Protein AF-A0A4R6U9F9-F1 (afdb_monomer)

Secondary structure (DSSP, 8-state):
--------------------------HHHHHHHHHHHHHHHHHHHHHHHHHHHHHHHHHHHHHHHHHHHHTTTEEEGGGT--S--SEEEEE-TTS--EEEGGGTEEE---S-S-TTEEEEEEE-TTS-EEEEEEEGGGTEEE-S-EEEETTT-EEEE-SSSEEE----TT--

Foldseek 3Di:
DDDDDDDDDDDDDDDDDDDPPVPDPPPPVVVVVVVVVVVVVVVVVVVVVVVVVVVLLVQLLVVVVVCCVPPPFKDQVLVRVVDAFFKKWKDQLPPAWDQDPQLRDIHHDPWDNDDFKIKIWTAHPNRDIDIRIDGVVSQADEPDGDMDTSVQFMWGDPPRGTYTDGPDPDDD

Structure (mmCIF, N/CA/C/O backbone):
data_AF-A0A4R6U9F9-F1
#
_entry.id   AF-A0A4R6U9F9-F1
#
loop_
_atom_site.group_PDB
_atom_site.id
_atom_site.type_symbol
_atom_site.label_atom_id
_atom_site.label_alt_id
_atom_site.label_comp_id
_atom_site.label_asym_id
_atom_site.label_entity_id
_atom_site.label_seq_id
_atom_site.pdbx_PDB_ins_code
_atom_site.Cartn_x
_atom_site.Cartn_y
_atom_site.Cartn_z
_atom_site.occupancy
_atom_site.B_iso_or_equiv
_atom_site.auth_seq_id
_atom_site.auth_comp_id
_atom_site.auth_asym_id
_atom_site.auth_atom_id
_atom_site.pdbx_PDB_model_num
ATOM 1 N N . MET A 1 1 ? -58.536 48.728 53.576 1.00 43.62 1 MET A N 1
ATOM 2 C CA . MET A 1 1 ? -58.970 47.447 54.184 1.00 43.62 1 MET A CA 1
ATOM 3 C C . MET A 1 1 ? -57.691 46.716 54.581 1.00 43.62 1 MET A C 1
ATOM 5 O O . MET A 1 1 ? -56.906 46.456 53.688 1.00 43.62 1 MET A O 1
ATOM 9 N N . LYS A 1 2 ? -57.254 46.697 55.857 1.00 44.25 2 LYS A N 1
ATOM 10 C CA . LYS A 1 2 ? -57.696 45.802 56.965 1.00 44.25 2 LYS A CA 1
ATOM 11 C C . LYS A 1 2 ? -57.811 44.360 56.449 1.00 44.25 2 LYS A C 1
ATOM 13 O O . LYS A 1 2 ? -58.640 44.149 55.578 1.00 44.25 2 LYS A O 1
ATOM 18 N N . GLN A 1 3 ? -57.019 43.373 56.871 1.00 47.56 3 GLN A N 1
ATOM 19 C CA . GLN A 1 3 ? -56.649 42.893 58.224 1.00 47.56 3 GLN A CA 1
ATOM 20 C C . GLN A 1 3 ? -55.252 42.212 58.117 1.00 47.56 3 GLN A C 1
ATOM 22 O O . GLN A 1 3 ? -54.979 41.637 57.073 1.00 47.56 3 GLN A O 1
ATOM 27 N N . MET A 1 4 ? -54.240 42.298 58.996 1.00 45.66 4 MET A N 1
ATOM 28 C CA . MET A 1 4 ? -54.099 42.076 60.451 1.00 45.66 4 MET A CA 1
ATOM 29 C C . MET A 1 4 ? -54.787 40.824 61.006 1.00 45.66 4 MET A C 1
ATOM 31 O O . MET A 1 4 ? -55.922 40.914 61.458 1.00 45.66 4 MET A O 1
ATOM 35 N N . ILE A 1 5 ? -54.043 39.714 61.084 1.00 56.47 5 ILE A N 1
ATOM 36 C CA . ILE A 1 5 ? -54.204 38.701 62.138 1.00 56.47 5 ILE A CA 1
ATOM 37 C C . ILE A 1 5 ? -52.808 38.323 62.652 1.00 56.47 5 ILE A C 1
ATOM 39 O O . ILE A 1 5 ? -52.018 37.693 61.953 1.00 56.47 5 ILE A O 1
ATOM 43 N N . GLN A 1 6 ? -52.515 38.759 63.877 1.00 47.56 6 GLN A N 1
ATOM 44 C CA . GLN A 1 6 ? -51.524 38.150 64.760 1.00 47.56 6 GLN A CA 1
ATOM 45 C C . GLN A 1 6 ? -52.181 36.953 65.461 1.00 47.56 6 GLN A C 1
ATOM 47 O O . GLN A 1 6 ? -53.328 37.049 65.893 1.00 47.56 6 GLN A O 1
ATOM 52 N N . GLY A 1 7 ? -51.439 35.860 65.615 1.00 47.12 7 GLY A N 1
ATOM 53 C CA . GLY A 1 7 ? -51.789 34.721 66.461 1.00 47.12 7 GLY A CA 1
ATOM 54 C C . GLY A 1 7 ? -50.510 34.163 67.075 1.00 47.12 7 GLY A C 1
ATOM 55 O O . GLY A 1 7 ? -49.531 33.937 66.372 1.00 47.12 7 GLY A O 1
ATOM 56 N N . VAL A 1 8 ? -50.517 34.052 68.396 1.00 47.00 8 VAL A N 1
ATOM 57 C CA . VAL A 1 8 ? -49.378 33.966 69.315 1.00 47.00 8 VAL A CA 1
ATOM 58 C C . VAL A 1 8 ? -49.441 32.633 70.079 1.00 47.00 8 VAL A C 1
ATOM 60 O O . VAL A 1 8 ? -50.543 32.175 70.368 1.00 47.00 8 VAL A O 1
ATOM 63 N N . ASN A 1 9 ? -48.263 32.130 70.492 1.00 44.62 9 ASN A N 1
ATOM 64 C CA . ASN A 1 9 ? -47.989 31.121 71.542 1.00 44.62 9 ASN A CA 1
ATOM 65 C C . ASN A 1 9 ? -48.312 29.645 71.217 1.00 44.62 9 ASN A C 1
ATOM 67 O O . ASN A 1 9 ? -49.254 29.356 70.498 1.00 44.62 9 ASN A O 1
ATOM 71 N N . SER A 1 10 ? -47.587 28.630 71.707 1.00 46.00 10 SER A N 1
ATOM 72 C CA . SER A 1 10 ? -46.554 28.520 72.756 1.00 46.00 10 SER A CA 1
ATOM 73 C C . SER A 1 10 ? -45.793 27.188 72.615 1.00 46.00 10 SER A C 1
ATOM 75 O O . SER A 1 10 ? -46.267 26.252 71.978 1.00 46.00 10 SER A O 1
ATOM 77 N N . GLU A 1 11 ? -44.630 27.143 73.263 1.00 48.47 11 GLU A N 1
ATOM 78 C CA . GLU A 1 11 ? -43.678 26.044 73.466 1.00 48.47 11 GLU A CA 1
ATOM 79 C C . GLU A 1 11 ? -44.243 24.624 73.659 1.00 48.47 11 GLU A C 1
ATOM 81 O O . GLU A 1 11 ? -45.168 24.395 74.433 1.00 48.47 11 GLU A O 1
ATOM 86 N N . SER A 1 12 ? -43.519 23.636 73.122 1.00 51.78 12 SER A N 1
ATOM 87 C CA . SER A 1 12 ? -43.089 22.480 73.921 1.00 51.78 12 SER A CA 1
ATOM 88 C C . SER A 1 12 ? -41.790 21.889 73.359 1.00 51.78 12 SER A C 1
ATOM 90 O O . SER A 1 12 ? -41.673 21.572 72.178 1.00 51.78 12 SER A O 1
ATOM 92 N N . ARG A 1 13 ? -40.781 21.794 74.232 1.00 48.91 13 ARG A N 1
ATOM 93 C CA . ARG A 1 13 ? -39.560 21.007 74.038 1.00 48.91 13 ARG A CA 1
ATOM 94 C C . ARG A 1 13 ? -39.929 19.522 73.991 1.00 48.91 13 ARG A C 1
ATOM 96 O O . ARG A 1 13 ? -40.513 19.024 74.947 1.00 48.91 13 ARG A O 1
ATOM 103 N N . SER A 1 14 ? -39.459 18.809 72.976 1.00 47.78 14 SER A N 1
ATOM 104 C CA . SER A 1 14 ? -39.016 17.421 73.125 1.00 47.78 14 SER A CA 1
ATOM 105 C C . SER A 1 14 ? -37.608 17.348 72.535 1.00 47.78 14 SER A C 1
ATOM 107 O O . SER A 1 14 ? -37.374 17.651 71.365 1.00 47.78 14 SER A O 1
ATOM 109 N N . MET A 1 15 ? -36.653 17.070 73.422 1.00 48.00 15 MET A N 1
ATOM 110 C CA . MET A 1 15 ? -35.362 16.509 73.066 1.00 48.00 15 MET A CA 1
ATOM 111 C C . MET A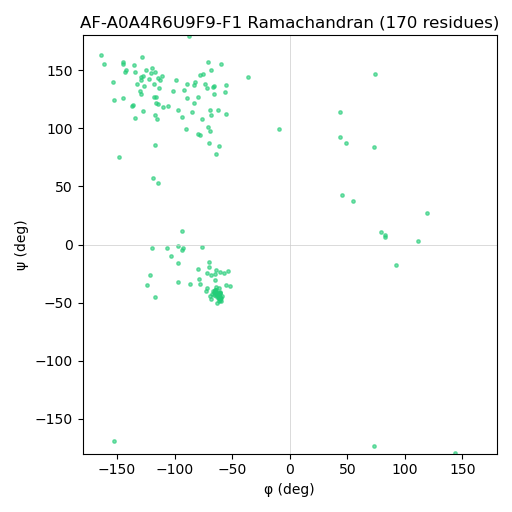 1 15 ? -35.634 15.043 72.780 1.00 48.00 15 MET A C 1
ATOM 113 O O . MET A 1 15 ? -35.854 14.300 73.727 1.00 48.00 15 MET A O 1
ATOM 117 N N . ASP A 1 16 ? -35.587 14.637 71.519 1.00 47.84 16 ASP A N 1
ATOM 118 C CA . ASP A 1 16 ? -35.474 13.228 71.191 1.00 47.84 16 ASP A CA 1
ATOM 119 C C . ASP A 1 16 ? -34.447 13.030 70.080 1.00 47.84 16 ASP A C 1
ATOM 121 O O . ASP A 1 16 ? -34.574 13.513 68.958 1.00 47.84 16 ASP A O 1
ATOM 125 N N . SER A 1 17 ? -33.439 12.243 70.450 1.00 47.16 17 SER A N 1
ATOM 126 C CA . SER A 1 17 ? -32.839 11.240 69.584 1.00 47.16 17 SER A CA 1
ATOM 127 C C . SER A 1 17 ? -31.950 11.739 68.443 1.00 47.16 17 SER A C 1
ATOM 129 O O . SER A 1 17 ? -32.320 11.762 67.271 1.00 47.16 17 SER A O 1
ATOM 131 N N . LEU A 1 18 ? -30.692 11.981 68.823 1.00 50.12 18 LEU A N 1
ATOM 132 C CA . LEU A 1 18 ? -29.494 11.503 68.126 1.00 50.12 18 LEU A CA 1
ATOM 133 C C . LEU A 1 18 ? -29.792 10.485 67.006 1.00 50.12 18 LEU A C 1
ATOM 135 O O . LEU A 1 18 ? -29.936 9.290 67.246 1.00 50.12 18 LEU A O 1
ATOM 139 N N . SER A 1 19 ? -29.813 10.956 65.768 1.00 49.62 19 SER A N 1
ATOM 140 C CA . SER A 1 19 ? -29.358 10.165 64.628 1.00 49.62 19 SER A CA 1
ATOM 141 C C . SER A 1 19 ? -28.770 11.132 63.616 1.00 49.62 19 SER A C 1
ATOM 143 O O . SER A 1 19 ? -29.358 11.491 62.601 1.00 49.62 19 SER A O 1
ATOM 145 N N . GLU A 1 20 ? -27.569 11.597 63.944 1.00 46.38 20 GLU A N 1
ATOM 146 C CA . GLU A 1 20 ? -26.636 12.126 62.962 1.00 46.38 20 GLU A CA 1
ATOM 147 C C . GLU A 1 20 ? -26.267 10.948 62.046 1.00 46.38 20 GLU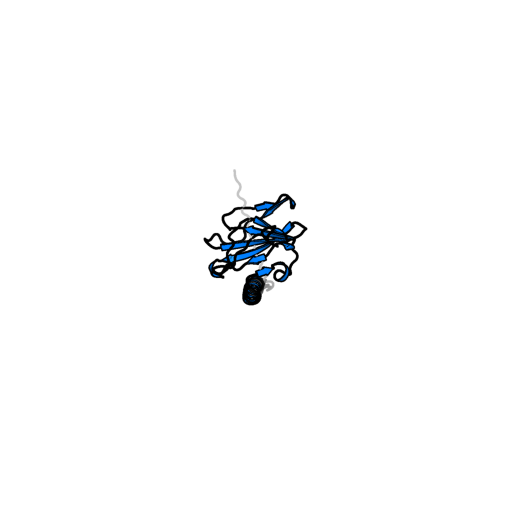 A C 1
ATOM 149 O O . GLU A 1 20 ? -25.264 10.261 62.221 1.00 46.38 20 GLU A O 1
ATOM 154 N N . VAL A 1 21 ? -27.169 10.618 61.119 1.00 47.03 21 VAL A N 1
ATOM 155 C CA . VAL A 1 21 ? -26.890 9.676 60.044 1.00 47.03 21 VAL A CA 1
ATOM 156 C C . VAL A 1 21 ? -25.895 10.389 59.148 1.00 47.03 21 VAL A C 1
ATOM 158 O O . VAL A 1 21 ? -26.254 11.235 58.331 1.00 47.03 21 VAL A O 1
ATOM 161 N N . THR A 1 22 ? -24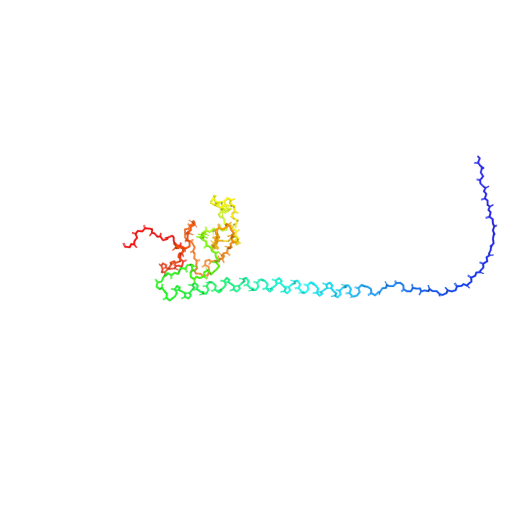.622 10.074 59.359 1.00 49.72 22 THR A N 1
ATOM 162 C CA . THR A 1 22 ? -23.501 10.469 58.515 1.00 49.72 22 THR A CA 1
ATOM 163 C C . THR A 1 22 ? -23.723 9.86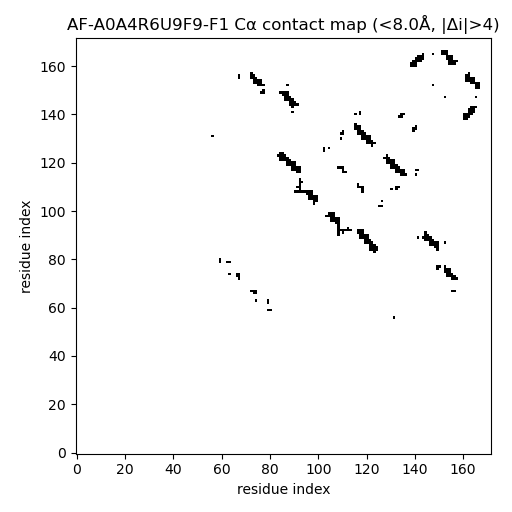5 57.127 1.00 49.72 22 THR A C 1
ATOM 165 O O . THR A 1 22 ? -23.294 8.754 56.820 1.00 49.72 22 THR A O 1
ATOM 168 N N . PHE A 1 23 ? -24.488 10.567 56.295 1.00 45.31 23 PHE A N 1
ATOM 169 C CA . PHE A 1 23 ? -24.824 10.128 54.951 1.00 45.31 23 PHE A CA 1
ATOM 170 C C . PHE A 1 23 ? -23.638 10.421 54.022 1.00 45.31 23 PHE A C 1
ATOM 172 O O . PHE A 1 23 ? -23.451 11.525 53.522 1.00 45.31 23 PHE A O 1
ATOM 179 N N . THR A 1 24 ? -22.810 9.389 53.853 1.00 50.91 24 THR A N 1
ATOM 180 C CA . THR A 1 24 ? -21.988 9.087 52.670 1.00 50.91 24 THR A CA 1
ATOM 181 C C . THR A 1 24 ? -21.141 10.216 52.070 1.00 50.91 24 THR A C 1
ATOM 183 O O . THR A 1 24 ? -21.475 10.786 51.036 1.00 50.91 24 THR A O 1
ATOM 186 N N . THR A 1 25 ? -19.925 10.371 52.587 1.00 51.38 25 THR A N 1
ATOM 187 C CA . THR A 1 25 ? -18.759 10.875 51.835 1.00 51.38 25 THR A CA 1
ATOM 188 C C . THR A 1 25 ? -17.666 9.803 51.797 1.00 51.38 25 THR A C 1
ATOM 190 O O . THR A 1 25 ? -16.549 9.994 52.257 1.00 51.38 25 THR A O 1
ATOM 193 N N . ILE A 1 26 ? -17.993 8.616 51.269 1.00 48.91 26 ILE A N 1
ATOM 194 C CA . ILE A 1 26 ? -17.002 7.552 50.976 1.00 48.91 26 ILE A CA 1
ATOM 195 C C . ILE A 1 26 ? -16.991 7.186 49.471 1.00 48.91 26 ILE A C 1
ATOM 197 O O . ILE A 1 26 ? -16.138 6.438 49.001 1.00 48.91 26 ILE A O 1
ATOM 201 N N . SER A 1 27 ? -17.872 7.781 48.660 1.00 53.34 27 SER A N 1
ATOM 202 C CA . SER A 1 27 ? -17.995 7.465 47.226 1.00 53.34 27 SER A CA 1
ATOM 203 C C . SER A 1 27 ? -16.927 8.125 46.334 1.00 53.34 27 SER A C 1
ATOM 205 O O . SER A 1 27 ? -16.532 7.553 45.315 1.00 53.34 27 SER A O 1
ATOM 207 N N . ASP A 1 28 ? -16.398 9.295 46.700 1.00 54.59 28 ASP A N 1
ATOM 208 C CA . ASP A 1 28 ? -15.581 10.081 45.760 1.00 54.59 28 ASP A CA 1
ATOM 209 C C . ASP A 1 28 ? -14.151 9.547 45.596 1.00 54.59 28 ASP A C 1
ATOM 211 O O . ASP A 1 28 ? -13.602 9.542 44.492 1.00 54.59 28 ASP A O 1
ATOM 215 N N . GLY A 1 29 ? -13.559 9.001 46.664 1.00 57.06 29 GLY A N 1
ATOM 216 C CA . GLY A 1 29 ? -12.201 8.449 46.625 1.00 57.06 29 GLY A CA 1
ATOM 217 C C . GLY A 1 29 ? -12.092 7.126 45.856 1.00 57.06 29 GLY A C 1
ATOM 218 O O . GLY A 1 29 ? -11.110 6.901 45.144 1.00 57.06 29 GLY A O 1
ATOM 219 N N . ALA A 1 30 ? -13.102 6.255 45.962 1.00 59.03 30 ALA A N 1
ATOM 220 C CA . ALA A 1 30 ? -13.158 5.003 45.203 1.00 59.03 30 ALA A CA 1
ATOM 221 C C . ALA A 1 30 ? -13.461 5.265 43.719 1.00 59.03 30 ALA A C 1
ATOM 223 O O . ALA A 1 30 ? -12.814 4.687 42.845 1.00 59.03 30 ALA A O 1
ATOM 224 N N . SER A 1 31 ? -14.366 6.207 43.436 1.00 67.75 31 SER A N 1
ATOM 225 C CA . SER A 1 31 ? -14.697 6.646 42.076 1.00 67.75 31 SER A CA 1
ATOM 226 C C . SER A 1 31 ? -13.484 7.234 41.347 1.00 67.75 31 SER A C 1
ATOM 228 O O . SER A 1 31 ? -13.233 6.892 40.191 1.00 67.75 31 SER A O 1
ATOM 230 N N . LEU A 1 32 ? -12.663 8.046 42.025 1.00 70.31 32 LEU A N 1
ATOM 231 C CA . LEU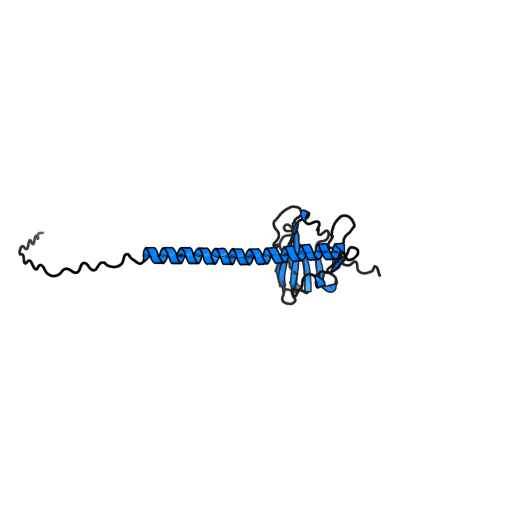 A 1 32 ? -11.457 8.628 41.427 1.00 70.31 32 LEU A CA 1
ATOM 232 C C . LEU A 1 32 ? -10.394 7.566 41.091 1.00 70.31 32 LEU A C 1
ATOM 234 O O . LEU A 1 32 ? -9.790 7.613 40.020 1.00 70.31 32 LEU A O 1
ATOM 238 N N . LYS A 1 33 ? -10.199 6.568 41.964 1.00 78.44 33 LYS A N 1
ATOM 239 C CA . LYS A 1 33 ? -9.264 5.456 41.712 1.00 78.44 33 LYS A CA 1
ATOM 240 C C . LYS A 1 33 ? -9.705 4.582 40.537 1.00 78.44 33 LYS A C 1
ATOM 242 O O . LYS A 1 33 ? -8.867 4.215 39.718 1.00 78.44 33 LYS A O 1
ATOM 247 N N . ILE A 1 34 ? -11.003 4.295 40.426 1.00 82.06 34 ILE A N 1
ATOM 248 C CA . ILE A 1 34 ? -11.563 3.510 39.315 1.00 82.06 34 ILE A CA 1
ATOM 249 C C . ILE A 1 34 ? -11.420 4.273 37.991 1.00 82.06 34 ILE A C 1
ATOM 251 O O . ILE A 1 34 ? -10.984 3.691 37.001 1.00 82.06 34 ILE A O 1
ATOM 255 N N . LYS A 1 35 ? -11.701 5.582 37.970 1.00 80.44 35 LYS A N 1
ATOM 256 C CA . LYS A 1 35 ? -11.514 6.422 36.774 1.00 80.44 35 LYS A CA 1
ATOM 257 C C . LYS A 1 35 ? -10.055 6.452 36.312 1.00 80.44 35 LYS A C 1
ATOM 259 O O . LYS A 1 35 ? -9.796 6.249 35.131 1.00 80.44 35 LYS A O 1
ATOM 264 N N . ASN A 1 36 ? -9.106 6.631 37.232 1.00 83.31 36 ASN A N 1
ATOM 265 C CA . ASN A 1 36 ? -7.679 6.624 36.899 1.00 83.31 36 ASN A CA 1
ATOM 266 C C . ASN A 1 36 ? -7.214 5.261 36.366 1.00 83.31 36 ASN A C 1
ATOM 268 O O . ASN A 1 36 ? -6.439 5.212 35.414 1.00 83.31 36 ASN A O 1
ATOM 272 N N . LEU A 1 37 ? -7.713 4.158 36.937 1.00 89.00 37 LEU A N 1
ATOM 273 C CA . LEU A 1 37 ? -7.405 2.813 36.451 1.00 89.00 37 LEU A CA 1
ATOM 274 C C . LEU A 1 37 ? -7.940 2.589 35.030 1.00 89.00 37 LEU A C 1
ATOM 276 O O . LEU A 1 37 ? -7.205 2.099 34.178 1.00 89.00 37 LEU A O 1
ATOM 280 N N . LEU A 1 38 ? -9.179 3.003 34.751 1.00 89.38 38 LEU A N 1
ATOM 281 C CA . LEU A 1 38 ? -9.767 2.906 33.413 1.00 89.38 38 LEU A CA 1
ATOM 282 C C . LEU A 1 38 ? -8.986 3.730 32.382 1.00 89.38 38 LEU A C 1
ATOM 284 O O . LEU A 1 38 ? -8.729 3.238 31.289 1.00 89.38 38 LEU A O 1
ATOM 288 N N . ILE A 1 39 ? -8.554 4.945 32.735 1.00 91.19 39 ILE A N 1
ATOM 289 C CA . ILE A 1 39 ? -7.721 5.780 31.857 1.00 91.19 39 ILE A CA 1
ATOM 290 C C . ILE A 1 39 ? -6.393 5.080 31.546 1.00 91.19 39 ILE A C 1
ATOM 292 O O . ILE A 1 39 ? -6.002 5.009 30.383 1.00 91.19 39 ILE A O 1
ATOM 296 N N . LEU A 1 40 ? -5.717 4.520 32.554 1.00 92.50 40 LEU A N 1
ATOM 297 C CA . LEU A 1 40 ? -4.463 3.787 32.353 1.00 92.50 40 LEU A CA 1
ATOM 298 C C . LEU A 1 40 ? -4.655 2.550 31.465 1.00 92.50 40 LEU A C 1
ATOM 300 O O . LEU A 1 40 ? -3.848 2.322 30.565 1.00 92.50 40 LEU A O 1
ATOM 304 N N . CYS A 1 41 ? -5.735 1.788 31.664 1.00 92.38 41 CYS A N 1
ATOM 305 C CA . CYS A 1 41 ? -6.072 0.648 30.811 1.00 92.38 41 CYS A CA 1
ATOM 306 C C . CYS A 1 41 ? -6.323 1.074 29.358 1.00 92.38 41 CYS A C 1
ATOM 308 O O . CYS A 1 41 ? -5.790 0.449 28.443 1.00 92.38 41 CYS A O 1
ATOM 310 N N . SER A 1 42 ? -7.070 2.159 29.134 1.00 91.50 42 SER A N 1
ATOM 311 C CA . SER A 1 42 ? -7.317 2.696 27.791 1.00 91.50 42 SER A CA 1
ATOM 312 C C . SER A 1 42 ? -6.027 3.154 27.109 1.00 91.50 42 SER A C 1
ATOM 314 O O . SER A 1 42 ? -5.794 2.819 25.951 1.00 91.50 42 SER A O 1
ATOM 316 N N . MET A 1 43 ? -5.147 3.860 27.825 1.00 92.25 43 MET A N 1
ATOM 317 C CA . MET A 1 43 ? -3.854 4.297 27.287 1.00 92.25 43 MET A CA 1
ATOM 318 C C . MET A 1 43 ? -2.953 3.107 26.935 1.00 92.25 43 MET A C 1
ATOM 320 O O . MET A 1 43 ? -2.318 3.109 25.880 1.00 92.25 43 MET A O 1
ATOM 324 N N . ALA A 1 44 ? -2.920 2.071 27.778 1.00 91.94 44 ALA A N 1
ATOM 325 C CA . ALA A 1 44 ? -2.163 0.851 27.510 1.00 91.94 44 ALA A CA 1
ATOM 326 C C . ALA A 1 44 ? -2.693 0.098 26.278 1.00 91.94 44 ALA A C 1
ATOM 328 O O . ALA A 1 44 ? -1.897 -0.354 25.458 1.00 91.94 44 ALA A O 1
ATOM 329 N N . LEU A 1 45 ? -4.017 0.020 26.106 1.00 92.50 45 LEU A N 1
ATOM 330 C CA . LEU A 1 45 ? -4.645 -0.571 24.922 1.00 92.50 45 LEU A CA 1
ATOM 331 C C . LEU A 1 45 ? -4.297 0.198 23.645 1.00 92.50 45 LEU A C 1
ATOM 333 O O . LEU A 1 45 ? -3.833 -0.409 22.683 1.00 92.50 45 LEU A O 1
ATOM 337 N N . ILE A 1 46 ? -4.456 1.525 23.648 1.00 89.38 46 ILE A N 1
ATOM 338 C CA . ILE A 1 46 ? -4.120 2.378 22.496 1.00 89.38 46 ILE A CA 1
ATOM 339 C C . ILE A 1 46 ? -2.640 2.222 22.133 1.00 89.38 46 ILE A C 1
ATOM 341 O O . ILE A 1 46 ? -2.297 2.053 20.965 1.00 89.38 46 ILE A O 1
ATOM 345 N N . THR A 1 47 ? -1.763 2.218 23.139 1.00 90.06 47 THR A N 1
ATOM 346 C CA . THR A 1 47 ? -0.320 2.037 22.933 1.00 90.06 47 THR A CA 1
ATOM 347 C C . THR A 1 47 ? -0.011 0.654 22.364 1.00 90.06 47 THR A C 1
ATOM 349 O O . THR A 1 47 ? 0.783 0.539 21.436 1.00 90.06 47 THR A O 1
ATOM 352 N N . GLY A 1 48 ? -0.656 -0.398 22.875 1.00 86.12 48 GLY A N 1
ATOM 353 C CA . GLY A 1 48 ? -0.506 -1.759 22.364 1.00 86.12 48 GLY A CA 1
ATOM 354 C C . GLY A 1 48 ? -0.910 -1.877 20.894 1.00 86.12 48 GLY A C 1
ATOM 355 O O . GLY A 1 48 ? -0.149 -2.420 20.098 1.00 86.12 48 GLY A O 1
ATOM 356 N N . ILE A 1 49 ? -2.054 -1.299 20.517 1.00 83.19 49 ILE A N 1
ATOM 357 C CA . ILE A 1 49 ? -2.531 -1.267 19.125 1.00 83.19 49 ILE A CA 1
ATOM 358 C C . ILE A 1 49 ? -1.531 -0.524 18.230 1.00 83.19 49 ILE A C 1
ATOM 360 O O . ILE A 1 49 ? -1.158 -1.025 17.170 1.00 83.19 49 ILE A O 1
ATOM 364 N N . TYR A 1 50 ? -1.045 0.638 18.673 1.00 77.56 50 TYR A N 1
ATOM 365 C CA . TYR A 1 50 ? -0.065 1.420 17.922 1.00 77.56 50 TYR A CA 1
ATOM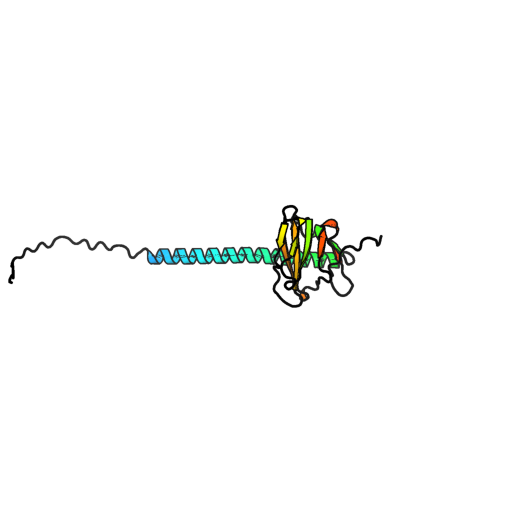 366 C C . TYR A 1 50 ? 1.249 0.655 17.707 1.00 77.56 50 TYR A C 1
ATOM 368 O O . TYR A 1 50 ? 1.801 0.659 16.609 1.00 77.56 50 TYR A O 1
ATOM 376 N N . LEU A 1 51 ? 1.744 -0.045 18.733 1.00 78.94 51 LEU A N 1
ATOM 377 C CA . LEU A 1 51 ? 2.970 -0.840 18.634 1.00 78.94 51 LEU A CA 1
ATOM 378 C C . LEU A 1 51 ? 2.834 -2.014 17.657 1.00 78.94 51 LEU A C 1
ATOM 380 O O . LEU A 1 51 ? 3.778 -2.279 16.914 1.00 78.94 51 LEU A O 1
ATOM 384 N N . VAL A 1 52 ? 1.677 -2.686 17.631 1.00 74.62 52 VAL A N 1
ATOM 385 C CA . VAL A 1 52 ? 1.393 -3.754 16.657 1.00 74.62 52 VAL A CA 1
ATOM 386 C C . VAL A 1 52 ? 1.431 -3.197 15.234 1.00 74.62 52 VAL A C 1
ATOM 388 O O . VAL A 1 52 ? 2.147 -3.735 14.392 1.00 74.62 52 VAL A O 1
ATOM 391 N N . TRP A 1 53 ? 0.756 -2.071 14.988 1.00 72.19 53 TRP A N 1
ATOM 392 C CA . TRP A 1 53 ? 0.733 -1.431 13.671 1.00 72.19 53 TRP A CA 1
ATOM 393 C C . TRP A 1 53 ? 2.135 -1.017 13.192 1.00 72.19 53 TRP A C 1
ATOM 395 O O . TRP A 1 53 ? 2.541 -1.329 12.073 1.00 72.19 53 TRP A O 1
ATOM 405 N N . VAL A 1 54 ? 2.933 -0.388 14.065 1.00 72.50 54 VAL A N 1
ATOM 406 C CA . VAL A 1 54 ? 4.322 -0.003 13.747 1.00 72.50 54 VAL A CA 1
ATOM 407 C C . VAL A 1 54 ? 5.194 -1.224 13.437 1.00 72.50 54 VAL A C 1
ATOM 409 O O . VAL A 1 54 ? 6.076 -1.151 12.575 1.00 72.50 54 VAL A O 1
ATOM 412 N N . TRP A 1 55 ? 4.987 -2.339 14.138 1.00 72.56 55 TRP A N 1
ATOM 413 C CA . TRP A 1 55 ? 5.744 -3.566 13.911 1.00 72.56 55 TRP A CA 1
ATOM 414 C C . TRP A 1 55 ? 5.437 -4.192 12.545 1.00 72.56 55 TRP A C 1
ATOM 416 O O . TRP A 1 55 ? 6.375 -4.571 11.842 1.00 72.56 55 TRP A O 1
ATOM 426 N N . GLU A 1 56 ? 4.169 -4.231 12.126 1.00 70.69 56 GLU A N 1
ATOM 427 C CA . GLU A 1 56 ? 3.771 -4.760 10.813 1.00 70.69 56 GLU A CA 1
ATOM 428 C C . GLU A 1 56 ? 4.413 -3.978 9.659 1.00 70.69 56 GLU A C 1
ATOM 430 O O . GLU A 1 56 ? 5.032 -4.573 8.773 1.00 70.69 56 GLU A O 1
ATOM 435 N N . VAL A 1 57 ? 4.362 -2.641 9.709 1.00 68.56 57 VAL A N 1
ATOM 436 C CA . VAL A 1 57 ? 4.964 -1.778 8.677 1.00 68.56 57 VAL A CA 1
ATOM 437 C C . VAL A 1 57 ? 6.481 -1.973 8.609 1.00 68.56 57 VAL A C 1
ATOM 439 O O . VAL A 1 57 ? 7.043 -2.154 7.526 1.00 68.56 57 VAL A O 1
ATOM 442 N N . LYS A 1 58 ? 7.168 -1.994 9.759 1.00 74.44 58 LYS A N 1
ATOM 443 C CA . LYS A 1 58 ? 8.625 -2.207 9.800 1.00 74.44 58 LYS A CA 1
ATOM 444 C C . LYS A 1 58 ? 9.027 -3.590 9.304 1.00 74.44 58 LYS A C 1
ATOM 446 O O . LYS A 1 58 ? 10.016 -3.707 8.583 1.00 74.44 58 LYS A O 1
ATOM 451 N N . SER A 1 59 ? 8.273 -4.621 9.676 1.00 76.81 59 SER A N 1
ATOM 452 C CA . SER A 1 59 ? 8.497 -5.995 9.220 1.00 76.81 59 SER A CA 1
ATOM 453 C C . SER A 1 59 ? 8.386 -6.099 7.699 1.00 76.81 59 SER A C 1
ATOM 455 O O . SER A 1 59 ? 9.223 -6.730 7.050 1.00 76.81 59 SER A O 1
ATOM 457 N N . LEU A 1 60 ? 7.414 -5.403 7.111 1.00 73.06 60 LEU A N 1
ATOM 458 C CA . LEU A 1 60 ? 7.216 -5.367 5.670 1.00 73.06 60 LEU A CA 1
ATOM 459 C C . LEU A 1 60 ? 8.336 -4.618 4.942 1.00 73.06 60 LEU A C 1
ATOM 461 O O . LEU A 1 60 ? 8.890 -5.150 3.981 1.00 73.06 60 LEU A O 1
ATOM 465 N N . ILE A 1 61 ? 8.727 -3.432 5.419 1.00 72.12 61 ILE A N 1
ATOM 466 C CA . ILE A 1 61 ? 9.858 -2.676 4.852 1.00 72.12 61 ILE A CA 1
ATOM 467 C C . ILE A 1 61 ? 11.154 -3.490 4.963 1.00 72.12 61 ILE A C 1
ATOM 469 O O . ILE A 1 61 ? 11.927 -3.566 4.007 1.00 72.12 61 ILE A O 1
ATOM 473 N N . SER A 1 62 ? 11.381 -4.155 6.099 1.00 77.44 62 SER A N 1
ATOM 474 C CA . SER A 1 62 ? 12.525 -5.051 6.286 1.00 77.44 62 SER A CA 1
ATOM 475 C C . SER A 1 62 ? 12.477 -6.239 5.326 1.00 77.44 62 SER A C 1
ATOM 477 O O . SER A 1 62 ? 13.485 -6.558 4.707 1.00 77.44 62 SER A O 1
ATOM 479 N N . SER A 1 63 ? 11.313 -6.862 5.143 1.00 77.50 63 SER A N 1
ATOM 480 C CA . SER A 1 63 ? 11.137 -7.990 4.220 1.00 77.50 63 SER A CA 1
ATOM 481 C C . SER A 1 63 ? 11.351 -7.575 2.764 1.00 77.50 63 SER A C 1
ATOM 483 O O . SER A 1 63 ? 11.972 -8.310 1.998 1.00 77.50 63 SER A O 1
ATOM 485 N N . LEU A 1 64 ? 10.890 -6.381 2.382 1.00 73.75 64 LEU A N 1
ATOM 486 C CA . LEU A 1 64 ? 11.172 -5.775 1.081 1.00 73.75 64 LEU A CA 1
ATOM 487 C C . LEU A 1 64 ? 12.671 -5.537 0.893 1.00 73.75 64 LEU A C 1
ATOM 489 O O . LEU A 1 64 ? 13.223 -5.880 -0.150 1.00 73.75 64 LEU A O 1
ATOM 493 N N . ASN A 1 65 ? 13.340 -4.976 1.903 1.00 72.38 65 ASN A N 1
ATOM 494 C CA . ASN A 1 65 ? 14.783 -4.758 1.880 1.00 72.38 65 ASN A CA 1
ATOM 495 C C . ASN A 1 65 ? 15.548 -6.071 1.706 1.00 72.38 65 ASN A C 1
ATOM 497 O O . ASN A 1 65 ? 16.398 -6.155 0.821 1.00 72.38 65 ASN A O 1
ATOM 501 N N . ASP A 1 66 ? 15.204 -7.090 2.490 1.00 77.25 66 ASP A N 1
ATOM 502 C CA . ASP A 1 66 ? 15.847 -8.401 2.452 1.00 77.25 66 ASP A CA 1
ATOM 503 C C . ASP A 1 66 ? 15.619 -9.115 1.120 1.00 77.25 66 ASP A C 1
ATOM 505 O O . ASP A 1 66 ? 16.549 -9.717 0.583 1.00 77.25 66 ASP A O 1
ATOM 509 N N . LYS A 1 67 ? 14.402 -9.052 0.564 1.00 74.75 67 LYS A N 1
ATOM 510 C CA . LYS A 1 67 ? 14.100 -9.681 -0.727 1.00 74.75 67 LYS A CA 1
ATOM 511 C C . LYS A 1 67 ? 14.802 -8.979 -1.877 1.00 74.75 67 LYS A C 1
ATOM 513 O O . LYS A 1 67 ? 15.424 -9.662 -2.679 1.00 74.75 67 LYS A O 1
ATOM 518 N N . ILE A 1 68 ? 14.795 -7.649 -1.922 1.00 69.38 68 ILE A N 1
ATOM 519 C CA . ILE A 1 68 ? 15.502 -6.897 -2.971 1.00 69.38 68 ILE A CA 1
ATOM 520 C C . ILE A 1 68 ? 17.016 -7.121 -2.880 1.00 69.38 68 ILE A C 1
ATOM 522 O O . ILE A 1 68 ? 17.677 -7.230 -3.908 1.00 69.38 68 ILE A O 1
ATOM 526 N N . ALA A 1 69 ? 17.567 -7.235 -1.666 1.00 68.44 69 ALA A N 1
ATOM 527 C CA . ALA A 1 69 ? 18.985 -7.531 -1.466 1.00 68.44 69 ALA A CA 1
ATOM 528 C C . ALA A 1 69 ? 19.376 -8.960 -1.888 1.00 68.44 69 ALA A C 1
ATOM 530 O O . ALA A 1 69 ? 20.536 -9.191 -2.220 1.00 68.44 69 ALA A O 1
ATOM 531 N N . LYS A 1 70 ? 18.437 -9.917 -1.858 1.00 68.00 70 LYS A N 1
ATOM 532 C CA . LYS A 1 70 ? 18.681 -11.332 -2.188 1.00 68.00 70 LYS A CA 1
ATOM 533 C C . LYS A 1 70 ? 18.317 -11.721 -3.627 1.00 68.00 70 LYS A C 1
ATOM 535 O O . LYS A 1 70 ? 18.964 -12.614 -4.160 1.00 68.00 70 LYS A O 1
ATOM 540 N N . ASN A 1 71 ? 17.304 -11.094 -4.232 1.00 57.62 71 ASN A N 1
ATOM 541 C CA . ASN A 1 71 ? 16.674 -11.527 -5.490 1.00 57.62 71 ASN A CA 1
ATOM 542 C C . ASN A 1 71 ? 16.884 -10.552 -6.658 1.00 57.62 71 ASN A C 1
ATOM 544 O O . ASN A 1 71 ? 15.926 -10.166 -7.319 1.00 57.62 71 ASN A O 1
ATOM 548 N N . ASP A 1 72 ? 18.131 -10.185 -6.952 1.00 60.53 72 ASP A N 1
ATOM 549 C CA . ASP A 1 72 ? 18.482 -9.715 -8.304 1.00 60.53 72 ASP A CA 1
ATOM 550 C C . ASP A 1 72 ? 17.623 -8.536 -8.817 1.00 60.53 72 ASP A C 1
ATOM 552 O O . ASP A 1 72 ? 17.276 -8.454 -9.991 1.00 60.53 72 ASP A O 1
ATOM 556 N N . HIS A 1 73 ? 17.287 -7.610 -7.908 1.00 69.69 73 HIS A N 1
ATOM 557 C CA . HIS A 1 73 ? 16.550 -6.370 -8.174 1.00 69.69 73 HIS A CA 1
ATOM 558 C C . HIS A 1 73 ? 15.018 -6.449 -8.251 1.00 69.69 73 HIS A C 1
ATOM 560 O O . HIS A 1 73 ? 14.418 -5.415 -8.526 1.00 69.69 73 HIS A O 1
ATOM 566 N N . GLU A 1 74 ? 14.354 -7.564 -7.924 1.00 75.44 74 GLU A N 1
ATOM 567 C CA . GLU A 1 74 ? 12.878 -7.612 -7.878 1.00 75.44 74 GLU A CA 1
ATOM 568 C C . GLU A 1 74 ? 12.295 -8.158 -6.562 1.00 75.44 74 GLU A C 1
ATOM 570 O O . GLU A 1 74 ? 12.828 -9.074 -5.933 1.00 75.44 74 GLU A O 1
ATOM 575 N N . ALA A 1 75 ? 11.149 -7.612 -6.145 1.00 79.00 75 ALA A N 1
ATOM 576 C CA . ALA A 1 75 ? 10.366 -8.103 -5.014 1.00 79.00 75 ALA A CA 1
ATOM 577 C C . ALA A 1 75 ? 8.867 -8.122 -5.329 1.00 79.00 75 ALA A C 1
ATOM 579 O O . ALA A 1 75 ? 8.248 -7.092 -5.577 1.00 79.00 75 ALA A O 1
ATOM 580 N N . ASP A 1 76 ? 8.280 -9.314 -5.275 1.00 84.25 76 ASP A N 1
ATOM 581 C CA . ASP A 1 76 ? 6.856 -9.550 -5.503 1.00 84.25 76 ASP A CA 1
ATOM 582 C C . ASP A 1 76 ? 6.044 -9.293 -4.222 1.00 84.25 76 ASP A C 1
ATOM 584 O O . ASP A 1 76 ? 6.276 -9.931 -3.186 1.00 84.25 76 ASP A O 1
ATOM 588 N N . PHE A 1 77 ? 5.078 -8.372 -4.291 1.00 82.69 77 PHE A N 1
ATOM 589 C CA . PHE A 1 77 ? 4.221 -8.035 -3.154 1.00 82.69 77 PHE A CA 1
ATOM 590 C C . PHE A 1 77 ? 3.340 -9.185 -2.707 1.00 82.69 77 PHE A C 1
ATOM 592 O O . PHE A 1 77 ? 3.047 -9.285 -1.515 1.00 82.69 77 PHE A O 1
ATOM 599 N N . SER A 1 78 ? 2.932 -10.064 -3.623 1.00 84.50 78 SER A N 1
ATOM 600 C CA . SER A 1 78 ? 2.079 -11.207 -3.298 1.00 84.50 78 SER A CA 1
ATOM 601 C C . SER A 1 78 ? 2.735 -12.145 -2.282 1.00 84.50 78 SER A C 1
ATOM 603 O O . SER A 1 78 ? 2.040 -12.843 -1.546 1.00 84.50 78 SER A O 1
ATOM 605 N N . GLN A 1 79 ? 4.068 -12.112 -2.198 1.00 82.38 79 GLN A N 1
ATOM 606 C CA . GLN A 1 79 ? 4.867 -12.907 -1.275 1.00 82.38 79 GLN A CA 1
ATOM 607 C C . GLN A 1 79 ? 5.278 -12.161 0.005 1.00 82.38 79 GLN A C 1
ATOM 609 O O . GLN A 1 79 ? 6.047 -12.709 0.799 1.00 82.38 79 GLN A O 1
ATOM 614 N N . ILE A 1 80 ? 4.905 -10.891 0.151 1.00 82.06 80 ILE A N 1
ATOM 615 C CA . ILE A 1 80 ? 5.301 -10.024 1.274 1.00 82.06 80 ILE A CA 1
ATOM 616 C C . ILE A 1 80 ? 4.064 -9.610 2.060 1.00 82.06 80 ILE A C 1
ATOM 618 O O . ILE A 1 80 ? 4.044 -9.688 3.285 1.00 82.06 80 ILE A O 1
ATOM 622 N N . VAL A 1 81 ? 3.018 -9.206 1.346 1.00 87.31 81 VAL A N 1
ATOM 623 C CA . VAL A 1 81 ? 1.725 -8.849 1.913 1.00 87.31 81 VAL A CA 1
ATOM 624 C C . VAL A 1 81 ? 0.875 -10.111 1.963 1.00 87.31 81 VAL A C 1
ATOM 626 O O . VAL A 1 81 ? 0.326 -10.548 0.952 1.00 87.31 81 VAL A O 1
ATOM 629 N N . THR A 1 82 ? 0.813 -10.713 3.150 1.00 84.88 82 THR A N 1
ATOM 630 C CA . THR A 1 82 ? 0.117 -11.985 3.399 1.00 84.88 82 THR A CA 1
ATOM 631 C C . THR A 1 82 ? -1.389 -11.837 3.559 1.00 84.88 82 THR A C 1
ATOM 633 O O . THR A 1 82 ? -2.106 -12.817 3.381 1.00 84.88 82 THR A O 1
ATOM 636 N N . LYS A 1 83 ? -1.868 -10.631 3.888 1.00 86.44 83 LYS A N 1
ATOM 637 C CA . LYS A 1 83 ? -3.297 -10.313 3.915 1.00 86.44 83 LYS A CA 1
ATOM 638 C C . LYS A 1 83 ? -3.904 -10.525 2.523 1.00 86.44 83 LYS A C 1
ATOM 640 O O . LYS A 1 83 ? -3.191 -10.459 1.523 1.00 86.44 83 LYS A O 1
ATOM 645 N N . ASP A 1 84 ? -5.204 -10.778 2.456 1.00 91.69 84 ASP A N 1
ATOM 646 C CA . ASP A 1 84 ? -5.900 -10.847 1.177 1.00 91.69 84 ASP A CA 1
ATOM 647 C C . ASP A 1 84 ? -6.040 -9.462 0.543 1.00 91.69 84 ASP A C 1
ATOM 649 O O . ASP A 1 84 ? -6.330 -8.468 1.206 1.00 91.69 84 ASP A O 1
ATOM 653 N N . TRP A 1 85 ? -5.751 -9.421 -0.753 1.00 95.44 85 TRP A N 1
ATOM 654 C CA . TRP A 1 85 ? -5.915 -8.280 -1.643 1.00 95.44 85 TRP A CA 1
ATOM 655 C C . TRP A 1 85 ? -5.903 -8.797 -3.087 1.00 95.44 85 TRP A C 1
ATOM 657 O O . TRP A 1 85 ? -5.339 -9.863 -3.370 1.00 95.44 85 TRP A O 1
ATOM 667 N N . GLU A 1 86 ? -6.515 -8.055 -4.001 1.00 95.69 86 GLU A N 1
ATOM 668 C CA . GLU A 1 86 ? -6.498 -8.329 -5.442 1.00 95.69 86 GLU A CA 1
ATOM 669 C C . GLU A 1 86 ? -5.920 -7.174 -6.260 1.00 95.69 86 GLU A C 1
ATOM 671 O O . GLU A 1 86 ? -5.355 -7.404 -7.334 1.00 95.69 86 GLU A O 1
ATOM 676 N N . LEU A 1 87 ? -6.016 -5.951 -5.735 1.00 95.19 87 LEU A N 1
ATOM 677 C CA . LEU A 1 87 ? -5.548 -4.732 -6.368 1.00 95.19 87 LEU A CA 1
ATOM 678 C C . LEU A 1 87 ? -4.667 -3.954 -5.392 1.00 95.19 87 LEU A C 1
ATOM 680 O O . LEU A 1 87 ? -4.951 -3.890 -4.198 1.00 95.19 87 LEU A O 1
ATOM 684 N N . VAL A 1 88 ? -3.606 -3.341 -5.900 1.00 94.00 88 VAL A N 1
ATOM 685 C CA . VAL A 1 88 ? -2.816 -2.360 -5.160 1.00 94.00 88 VAL A CA 1
ATOM 686 C C . VAL A 1 88 ? -2.657 -1.104 -6.000 1.00 94.00 88 VAL A C 1
ATOM 688 O O . VAL A 1 88 ? -2.276 -1.178 -7.167 1.00 94.00 88 VAL A O 1
ATOM 691 N N . CYS A 1 89 ? -2.958 0.048 -5.416 1.00 92.44 89 CYS A N 1
ATOM 692 C CA . CYS A 1 89 ? -2.860 1.344 -6.067 1.00 92.44 89 CYS A CA 1
ATOM 693 C C . CYS A 1 89 ? -1.767 2.186 -5.420 1.00 92.44 89 CYS A C 1
ATOM 695 O O . CYS A 1 89 ? -1.698 2.292 -4.198 1.00 92.44 89 CYS A O 1
ATOM 697 N N . SER A 1 90 ? -0.937 2.826 -6.239 1.00 90.69 90 SER A N 1
ATOM 698 C CA . SER A 1 90 ? -0.069 3.891 -5.760 1.00 90.69 90 SER A CA 1
ATOM 699 C C . SER A 1 90 ? -0.854 5.188 -5.621 1.00 90.69 90 SER A C 1
ATOM 701 O O . SER A 1 90 ? -1.465 5.658 -6.585 1.00 90.69 90 SER A O 1
ATOM 703 N N . LEU A 1 91 ? -0.776 5.780 -4.433 1.00 89.31 91 LEU A N 1
ATOM 704 C CA . LEU A 1 91 ? -1.321 7.091 -4.123 1.00 89.31 91 LEU A CA 1
ATOM 705 C C . LEU A 1 91 ? -0.211 8.015 -3.622 1.00 89.31 91 LEU A C 1
ATOM 707 O O . LEU A 1 91 ? 0.701 7.605 -2.899 1.00 89.31 91 LEU A O 1
ATOM 711 N N . HIS A 1 92 ? -0.300 9.284 -4.013 1.00 87.06 92 HIS A N 1
ATOM 712 C CA . HIS A 1 92 ? 0.409 10.357 -3.331 1.00 87.06 92 HIS A CA 1
ATOM 713 C C . HIS A 1 92 ? -0.584 11.032 -2.376 1.00 87.06 92 HIS A C 1
ATOM 715 O O . HIS A 1 92 ? -1.727 11.256 -2.781 1.00 87.06 92 HIS A O 1
ATOM 721 N N . PRO A 1 93 ? -0.173 11.452 -1.169 1.00 85.38 93 PRO A N 1
ATOM 722 C CA . PRO A 1 93 ? -1.047 12.181 -0.239 1.00 85.38 93 PRO A CA 1
ATOM 723 C C . PRO A 1 93 ? -1.715 13.436 -0.825 1.00 85.38 93 PRO A C 1
ATOM 725 O O . PRO A 1 93 ? -2.762 13.872 -0.361 1.00 85.38 93 PRO A O 1
ATOM 728 N N . TYR A 1 94 ? -1.122 14.012 -1.875 1.00 87.69 94 TYR A N 1
ATOM 729 C CA . TYR A 1 94 ? -1.648 15.183 -2.587 1.00 87.69 94 TYR A CA 1
ATOM 730 C C . TYR A 1 94 ? -2.518 14.845 -3.806 1.00 87.69 94 TYR A C 1
ATOM 732 O O . TYR A 1 94 ? -3.064 15.757 -4.421 1.00 87.69 94 TYR A O 1
ATOM 740 N N . SER A 1 95 ? -2.656 13.569 -4.180 1.00 85.69 95 SER A N 1
ATOM 741 C CA . SER A 1 95 ? -3.462 13.159 -5.340 1.00 85.69 95 SER A CA 1
ATOM 742 C C . SER A 1 95 ? -4.968 13.335 -5.117 1.00 85.69 95 SER A C 1
ATOM 744 O O . SER A 1 95 ? -5.728 13.319 -6.082 1.00 85.69 95 SER A O 1
ATOM 746 N N . GLY A 1 96 ? -5.396 13.521 -3.866 1.00 90.44 96 GLY A N 1
ATOM 747 C CA . GLY A 1 96 ? -6.805 13.537 -3.493 1.00 90.44 96 GLY A CA 1
ATOM 748 C C . GLY A 1 96 ? -7.442 12.139 -3.510 1.00 90.44 96 GLY A C 1
ATOM 749 O O . GLY A 1 96 ? -6.737 11.139 -3.676 1.00 90.44 96 GLY A O 1
ATOM 750 N N . PRO A 1 97 ? -8.769 12.063 -3.318 1.00 93.75 97 PRO A N 1
ATOM 751 C CA . PRO A 1 97 ? -9.488 10.798 -3.232 1.00 93.75 97 PRO A CA 1
ATOM 752 C C . PRO A 1 97 ? -9.470 10.027 -4.560 1.00 93.75 97 PRO A C 1
ATOM 754 O O . PRO A 1 97 ? -9.727 10.591 -5.627 1.00 93.75 97 PRO A O 1
ATOM 757 N N . LEU A 1 98 ? -9.240 8.716 -4.497 1.00 93.88 98 LEU A N 1
ATOM 758 C CA . LEU A 1 98 ? -9.296 7.810 -5.643 1.00 93.88 98 LEU A CA 1
ATOM 759 C C . LEU A 1 98 ? -10.658 7.115 -5.703 1.00 93.88 98 LEU A C 1
ATOM 761 O O . LEU A 1 98 ? -10.985 6.308 -4.838 1.00 93.88 98 LEU A O 1
ATOM 765 N N . TYR A 1 99 ? -11.439 7.370 -6.752 1.00 95.81 99 TYR A N 1
ATOM 766 C CA . TYR A 1 99 ? -12.652 6.597 -7.024 1.00 95.81 99 TYR A CA 1
ATOM 767 C C . TYR A 1 99 ? -12.343 5.385 -7.906 1.00 95.81 99 TYR A C 1
ATOM 769 O O . TYR A 1 99 ? -11.813 5.532 -9.011 1.00 95.81 99 TYR A O 1
ATOM 777 N N . LEU A 1 100 ? -12.734 4.193 -7.453 1.00 95.00 100 LEU A N 1
ATOM 778 C CA . LEU A 1 100 ? -12.637 2.962 -8.233 1.00 95.00 100 LEU A CA 1
ATOM 779 C C . LEU A 1 100 ? -14.029 2.417 -8.528 1.00 95.00 100 LEU A C 1
ATOM 781 O O . LEU A 1 100 ? -14.696 1.838 -7.673 1.00 95.00 100 LEU A O 1
ATOM 785 N N . LYS A 1 101 ? -14.428 2.546 -9.795 1.00 95.88 101 LYS A N 1
ATOM 786 C CA . LYS A 1 101 ? -15.742 2.119 -10.291 1.00 95.88 101 LYS A CA 1
ATOM 787 C C . LYS A 1 101 ? -16.054 0.646 -10.008 1.00 95.88 101 LYS A C 1
ATOM 789 O O . LYS A 1 101 ? -17.210 0.320 -9.777 1.00 95.88 101 LYS A O 1
ATOM 794 N N . GLN A 1 102 ? -15.054 -0.238 -10.039 1.00 95.38 102 GLN A N 1
ATOM 795 C CA . GLN A 1 102 ? -15.274 -1.676 -9.836 1.00 95.38 102 GLN A CA 1
ATOM 796 C C . GLN A 1 102 ? -15.769 -2.027 -8.426 1.00 95.38 102 GLN A C 1
ATOM 798 O O . GLN A 1 102 ? -16.464 -3.023 -8.272 1.00 95.38 102 GLN A O 1
ATOM 803 N N . TYR A 1 103 ? -15.463 -1.181 -7.440 1.00 96.31 103 TYR A N 1
ATOM 804 C CA . TYR A 1 103 ? -15.926 -1.317 -6.056 1.00 96.31 103 TYR A CA 1
ATOM 805 C C . TYR A 1 103 ? -17.013 -0.301 -5.695 1.00 96.31 103 TYR A C 1
ATOM 807 O O . TYR A 1 103 ? -17.488 -0.293 -4.566 1.00 96.31 103 TYR A O 1
ATOM 815 N N . ASP A 1 104 ? -17.353 0.596 -6.628 1.00 97.50 104 ASP A N 1
ATOM 816 C CA . ASP A 1 104 ? -18.210 1.761 -6.400 1.00 97.50 104 ASP A CA 1
ATOM 817 C C . ASP A 1 104 ? -17.854 2.536 -5.112 1.00 97.50 104 ASP A C 1
ATOM 819 O O . ASP A 1 104 ? -18.713 2.933 -4.325 1.00 97.50 104 ASP A O 1
ATOM 823 N N . ARG A 1 105 ? -16.549 2.725 -4.871 1.00 97.62 105 ARG A N 1
ATOM 824 C CA . ARG A 1 105 ? -16.020 3.300 -3.625 1.00 97.62 105 ARG A CA 1
ATOM 825 C C . ARG A 1 105 ? -14.953 4.360 -3.896 1.00 97.62 105 ARG A C 1
ATOM 827 O O . ARG A 1 105 ? -14.212 4.294 -4.879 1.00 97.62 105 ARG A O 1
ATOM 834 N N . VAL A 1 106 ? -14.898 5.343 -2.998 1.00 97.19 106 VAL A N 1
ATOM 835 C CA . VAL A 1 106 ? -13.852 6.370 -2.923 1.00 97.19 106 VAL A CA 1
ATOM 836 C C . VAL A 1 106 ? -12.875 6.006 -1.807 1.00 97.19 106 VAL A C 1
ATOM 838 O O . VAL A 1 106 ? -13.299 5.695 -0.694 1.00 97.19 106 VAL A O 1
ATOM 841 N N . TYR A 1 107 ? -11.581 6.065 -2.105 1.00 95.19 107 TYR A N 1
ATOM 842 C CA . TYR A 1 107 ? -10.495 5.790 -1.174 1.00 95.19 107 TYR A CA 1
ATOM 843 C C . TYR A 1 107 ? -9.691 7.061 -0.922 1.00 95.19 107 TYR A C 1
ATOM 845 O O . TYR A 1 107 ? -9.137 7.654 -1.848 1.00 95.19 107 TYR A O 1
ATOM 853 N N . GLU A 1 108 ? -9.635 7.471 0.340 1.00 94.38 108 GLU A N 1
ATOM 854 C CA . GLU A 1 108 ? -8.870 8.638 0.769 1.00 94.38 108 GLU A CA 1
ATOM 855 C C . GLU A 1 108 ? -7.399 8.265 0.988 1.00 94.38 108 GLU A C 1
ATOM 857 O O . GLU A 1 108 ? -7.140 7.231 1.618 1.00 94.38 108 GLU A O 1
ATOM 862 N N . PRO A 1 109 ? -6.440 9.095 0.543 1.00 91.81 109 PRO A N 1
ATOM 863 C CA . PRO A 1 109 ? -5.044 8.931 0.922 1.00 91.81 109 PRO A CA 1
ATOM 864 C C . PRO A 1 109 ? -4.887 8.939 2.448 1.00 91.81 109 PRO A C 1
ATOM 866 O O . PRO A 1 109 ? -5.410 9.815 3.137 1.00 91.81 109 PRO A O 1
ATOM 869 N N . GLN A 1 110 ? -4.165 7.958 2.976 1.00 89.88 110 GLN A N 1
ATOM 870 C CA . GLN A 1 110 ? -3.858 7.811 4.400 1.00 89.88 110 GLN A CA 1
ATOM 871 C C . GLN A 1 110 ? -2.473 8.368 4.764 1.00 89.88 110 GLN A C 1
ATOM 873 O O . GLN A 1 110 ? -2.177 8.567 5.943 1.00 89.88 110 GLN A O 1
ATOM 878 N N . GLY A 1 111 ? -1.601 8.602 3.776 1.00 83.69 111 GLY A N 1
ATOM 879 C CA . GLY A 1 111 ? -0.258 9.136 4.006 1.00 83.69 111 GLY A CA 1
ATOM 880 C C . GLY A 1 111 ? -0.246 10.591 4.488 1.00 83.69 111 GLY A C 1
ATOM 881 O O . GLY A 1 111 ? -1.111 11.393 4.142 1.00 83.69 111 GLY A O 1
ATOM 882 N N . TYR A 1 112 ? 0.777 10.955 5.269 1.00 84.94 112 TYR A N 1
ATOM 883 C CA . TYR A 1 112 ? 0.979 12.346 5.677 1.00 84.94 112 TYR A CA 1
ATOM 884 C C . TYR A 1 112 ? 1.334 13.212 4.454 1.00 84.94 112 TYR A C 1
ATOM 886 O O . TYR A 1 112 ? 2.164 12.795 3.643 1.00 84.94 112 TYR A O 1
ATOM 894 N N . PRO A 1 113 ? 0.745 14.411 4.304 1.00 85.75 113 PRO A N 1
ATOM 895 C CA . PRO A 1 113 ? 1.031 15.306 3.189 1.00 85.75 113 PRO A CA 1
ATOM 896 C C . PRO A 1 113 ? 2.443 15.896 3.298 1.00 85.75 113 PRO A C 1
ATOM 898 O O . PRO A 1 113 ? 2.622 16.982 3.847 1.00 85.75 113 PRO A O 1
ATOM 901 N N . ASP A 1 114 ? 3.432 15.186 2.757 1.00 86.88 114 ASP A N 1
ATOM 902 C CA . ASP A 1 114 ? 4.828 15.626 2.663 1.00 86.88 114 ASP A CA 1
ATOM 903 C C . ASP A 1 114 ? 5.480 15.193 1.342 1.00 86.88 114 ASP A C 1
ATOM 905 O O . ASP A 1 114 ? 5.154 14.146 0.766 1.00 86.88 114 ASP A O 1
ATOM 909 N N . ASP A 1 115 ? 6.440 15.995 0.889 1.00 80.38 115 ASP A N 1
ATOM 910 C CA . ASP A 1 115 ? 7.175 15.800 -0.354 1.00 80.38 115 ASP A CA 1
ATOM 911 C C . ASP A 1 115 ? 8.134 14.610 -0.236 1.00 80.38 115 ASP A C 1
ATOM 913 O O . ASP A 1 115 ? 9.249 14.688 0.292 1.00 80.38 115 ASP A O 1
ATOM 917 N N . GLY A 1 116 ? 7.712 13.483 -0.805 1.00 82.19 116 GLY A N 1
ATOM 918 C CA . GLY A 1 116 ? 8.443 12.222 -0.754 1.00 82.19 116 GLY A CA 1
ATOM 919 C C . GLY A 1 116 ? 7.767 11.151 0.089 1.00 82.19 116 GLY A C 1
ATOM 920 O O . GLY A 1 116 ? 8.341 10.069 0.214 1.00 82.19 116 GLY A O 1
ATOM 921 N N . THR A 1 117 ? 6.578 11.415 0.630 1.00 88.06 117 THR A N 1
ATOM 922 C CA . THR A 1 117 ? 5.707 10.362 1.155 1.00 88.06 117 THR A CA 1
ATOM 923 C C . THR A 1 117 ? 5.088 9.585 -0.002 1.00 88.06 117 THR A C 1
ATOM 925 O O . THR A 1 117 ? 4.669 10.154 -1.009 1.00 88.06 117 THR A O 1
ATOM 928 N N . TRP A 1 118 ? 5.032 8.269 0.139 1.00 87.44 118 TRP A N 1
ATOM 929 C CA . TRP A 1 118 ? 4.364 7.378 -0.796 1.00 87.44 118 TRP A CA 1
ATOM 930 C C . TRP A 1 118 ? 3.342 6.522 -0.057 1.00 87.44 118 TRP A C 1
ATOM 932 O O . TRP A 1 118 ? 3.517 6.198 1.119 1.00 87.44 118 TRP A O 1
ATOM 942 N N . GLU A 1 119 ? 2.282 6.140 -0.760 1.00 89.88 119 GLU A N 1
ATOM 943 C CA . GLU A 1 119 ? 1.248 5.250 -0.253 1.00 89.88 119 GLU A CA 1
ATOM 944 C C . GLU A 1 119 ? 0.942 4.149 -1.269 1.00 89.88 119 GLU A C 1
ATOM 946 O O . GLU A 1 119 ? 0.853 4.384 -2.477 1.00 89.88 119 GLU A O 1
ATOM 951 N N . LEU A 1 120 ? 0.777 2.936 -0.751 1.00 91.38 120 LEU A N 1
ATOM 952 C CA . LEU A 1 120 ? 0.257 1.781 -1.462 1.00 91.38 120 LEU A CA 1
ATOM 953 C C . LEU A 1 120 ? -1.042 1.35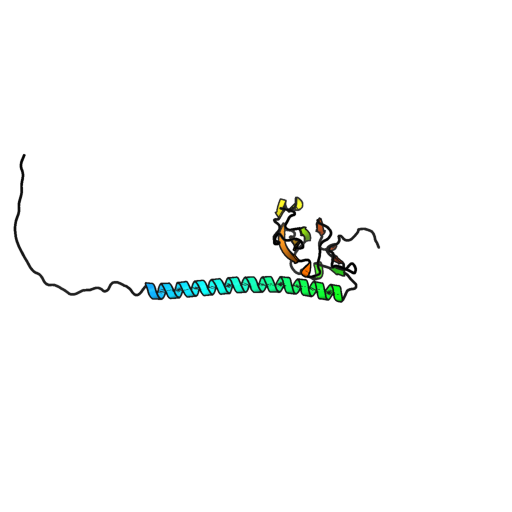2 -0.793 1.00 91.38 120 LEU A C 1
ATOM 955 O O . LEU A 1 120 ? -1.034 0.877 0.342 1.00 91.38 120 LEU A O 1
ATOM 959 N N . LEU A 1 121 ? -2.143 1.532 -1.508 1.00 93.31 121 LEU A N 1
ATOM 960 C CA . LEU A 1 121 ? -3.482 1.156 -1.091 1.00 93.31 121 LEU A CA 1
ATOM 961 C C . LEU A 1 121 ? -3.793 -0.243 -1.620 1.00 93.31 121 LEU A C 1
ATOM 963 O O . LEU A 1 121 ? -3.972 -0.419 -2.822 1.00 93.31 121 LEU A O 1
ATOM 967 N N . PHE A 1 122 ? -3.863 -1.223 -0.730 1.00 94.69 122 PHE A N 1
ATOM 968 C CA . PHE A 1 122 ? -4.243 -2.597 -1.042 1.00 94.69 122 PHE A CA 1
ATOM 969 C C . PHE A 1 122 ? -5.745 -2.761 -0.856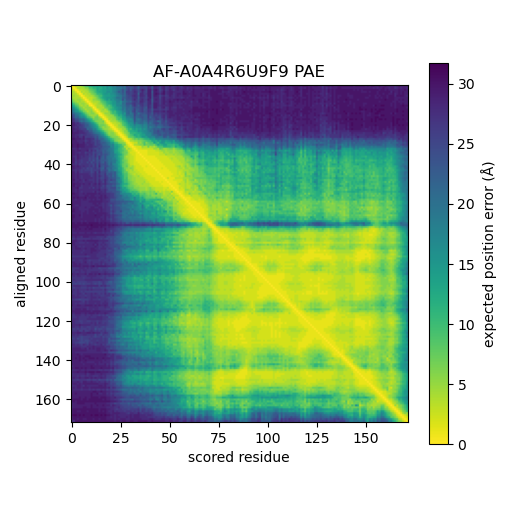 1.00 94.69 122 PHE A C 1
ATOM 971 O O . PHE A 1 122 ? -6.284 -2.338 0.167 1.00 94.69 122 PHE A O 1
ATOM 978 N N . ILE A 1 123 ? -6.404 -3.373 -1.834 1.00 96.69 123 ILE A N 1
ATOM 979 C CA . ILE A 1 123 ? -7.855 -3.545 -1.879 1.00 96.69 123 ILE A CA 1
ATOM 980 C C . ILE A 1 123 ? -8.162 -5.012 -2.165 1.00 96.69 123 ILE A C 1
ATOM 982 O O . ILE A 1 123 ? -7.556 -5.617 -3.056 1.00 96.69 123 ILE A O 1
ATOM 986 N N . ASP A 1 124 ? -9.065 -5.592 -1.385 1.00 96.81 124 ASP A N 1
ATOM 987 C CA . ASP A 1 124 ? -9.549 -6.956 -1.574 1.00 96.81 124 ASP A CA 1
ATOM 988 C C . ASP A 1 124 ? -10.747 -7.045 -2.528 1.00 96.81 124 ASP A C 1
ATOM 990 O O . ASP A 1 124 ? -11.197 -6.055 -3.103 1.00 96.81 124 ASP A O 1
ATOM 994 N N . VAL A 1 125 ? -11.225 -8.272 -2.737 1.00 96.19 125 VAL A N 1
ATOM 995 C CA . VAL A 1 125 ? -12.321 -8.586 -3.668 1.00 96.19 125 VAL A CA 1
ATOM 996 C C . VAL A 1 125 ? -13.655 -7.955 -3.264 1.00 96.19 125 VAL A C 1
ATOM 998 O O . VAL A 1 125 ? -14.520 -7.765 -4.118 1.00 96.19 125 VAL A O 1
ATOM 1001 N N . ASP A 1 126 ? -13.817 -7.616 -1.983 1.00 96.50 126 ASP A N 1
ATOM 1002 C CA . ASP A 1 126 ? -15.020 -6.990 -1.434 1.00 96.50 126 ASP A CA 1
ATOM 1003 C C . ASP A 1 126 ? -14.911 -5.452 -1.439 1.00 96.50 126 ASP A C 1
ATOM 1005 O O . ASP A 1 126 ? -15.861 -4.747 -1.089 1.00 96.50 126 ASP A O 1
ATOM 1009 N N . GLY A 1 127 ? -13.766 -4.909 -1.868 1.00 95.62 127 GLY A N 1
ATOM 1010 C CA . GLY A 1 127 ? -13.487 -3.477 -1.893 1.00 95.62 127 GLY A CA 1
ATOM 1011 C C . GLY A 1 127 ? -13.014 -2.914 -0.551 1.00 95.62 127 GLY A C 1
ATOM 1012 O O . 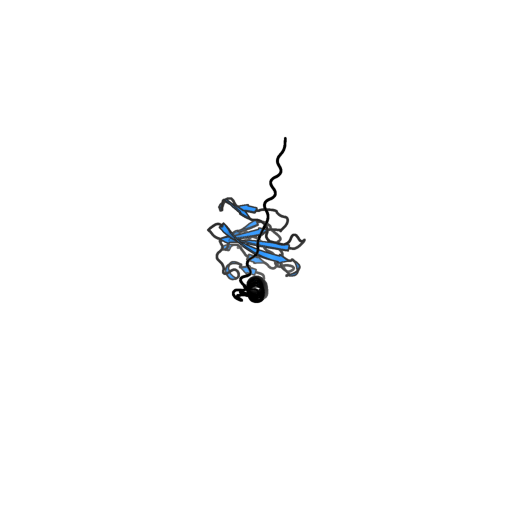GLY A 1 127 ? -12.858 -1.691 -0.431 1.00 95.62 127 GLY A O 1
ATOM 1013 N N . GLU A 1 128 ? -12.767 -3.760 0.450 1.00 96.25 128 GLU A N 1
ATOM 1014 C CA . GLU A 1 128 ? -12.154 -3.349 1.708 1.00 96.25 128 GLU A CA 1
ATOM 1015 C C . GLU A 1 128 ? -10.657 -3.114 1.512 1.00 96.25 128 GLU A C 1
ATOM 1017 O O . GLU A 1 128 ? -9.999 -3.739 0.677 1.00 96.25 128 GLU A O 1
ATOM 1022 N N . SER A 1 129 ? -10.112 -2.149 2.253 1.00 95.00 129 SER A N 1
ATOM 1023 C CA . SER A 1 129 ? -8.774 -1.637 1.969 1.00 95.00 129 SER A CA 1
ATOM 1024 C C . SER A 1 129 ? -7.900 -1.460 3.194 1.00 95.00 129 SER A C 1
ATOM 1026 O O . SER A 1 129 ? -8.369 -1.221 4.307 1.00 95.00 129 SER A O 1
ATOM 1028 N N . PHE A 1 130 ? -6.594 -1.511 2.968 1.00 93.19 130 PHE A N 1
ATOM 1029 C CA . PHE A 1 130 ? -5.584 -1.082 3.923 1.00 93.19 130 PHE A CA 1
ATOM 1030 C C . PHE A 1 130 ? -4.427 -0.414 3.185 1.00 93.19 130 PHE A C 1
ATOM 1032 O O . PHE A 1 130 ? -4.104 -0.780 2.056 1.00 93.19 130 PHE A O 1
ATOM 1039 N N . SER A 1 131 ? -3.791 0.550 3.840 1.00 91.06 131 SER A N 1
ATOM 1040 C CA . SER A 1 131 ? -2.693 1.308 3.249 1.00 91.06 131 SER A CA 1
ATOM 1041 C C . SER A 1 131 ? -1.370 0.983 3.916 1.00 91.06 131 SER A C 1
ATOM 1043 O O . SER A 1 131 ? -1.289 0.778 5.129 1.00 91.06 131 SER A O 1
ATOM 1045 N N . ILE A 1 132 ? -0.316 0.994 3.111 1.00 88.00 132 ILE A N 1
ATOM 1046 C CA . ILE A 1 132 ? 1.067 1.016 3.568 1.00 88.00 132 ILE A CA 1
ATOM 1047 C C . ILE A 1 132 ? 1.669 2.326 3.100 1.00 88.00 132 ILE A C 1
ATOM 1049 O O . ILE A 1 132 ? 1.711 2.610 1.905 1.00 88.00 132 ILE A O 1
ATOM 1053 N N . THR A 1 133 ? 2.147 3.111 4.053 1.00 87.94 133 THR A N 1
ATOM 1054 C CA . THR A 1 133 ? 2.752 4.413 3.797 1.00 87.94 133 THR A CA 1
ATOM 1055 C C . THR A 1 133 ? 4.219 4.379 4.174 1.00 87.94 133 THR A C 1
ATOM 1057 O O . THR A 1 133 ? 4.587 3.790 5.194 1.00 87.94 133 THR A O 1
ATOM 1060 N N . GLY A 1 134 ? 5.045 5.069 3.408 1.00 85.56 134 GLY A N 1
ATOM 1061 C CA . GLY A 1 134 ? 6.438 5.291 3.757 1.00 85.56 134 GLY A CA 1
ATOM 1062 C C . GLY A 1 134 ? 6.957 6.574 3.141 1.00 85.56 134 GLY A C 1
ATOM 1063 O O . GLY A 1 134 ? 6.201 7.396 2.626 1.00 85.56 134 GLY A O 1
ATOM 1064 N N . SER A 1 135 ? 8.266 6.749 3.203 1.00 84.75 135 SER A N 1
ATOM 1065 C CA . SER A 1 135 ? 8.951 7.935 2.718 1.00 84.75 135 SER A CA 1
ATOM 1066 C C . SER A 1 135 ? 10.090 7.573 1.770 1.00 84.75 135 SER A C 1
ATOM 1068 O O . SER A 1 135 ? 10.635 6.467 1.790 1.00 84.75 135 SER A O 1
ATOM 1070 N N . ARG A 1 136 ? 10.531 8.546 0.974 1.00 79.88 136 ARG A N 1
ATOM 1071 C CA . ARG A 1 136 ? 11.753 8.439 0.163 1.00 79.88 136 ARG A CA 1
ATOM 1072 C C . ARG A 1 136 ? 13.001 8.142 0.999 1.00 79.88 136 ARG A C 1
ATOM 1074 O O . ARG A 1 136 ? 13.974 7.609 0.471 1.00 79.88 136 ARG A O 1
ATOM 1081 N N . HIS A 1 137 ? 12.984 8.493 2.288 1.00 80.62 137 HIS A N 1
ATOM 1082 C CA . HIS A 1 137 ? 14.093 8.244 3.209 1.00 80.62 137 HIS A CA 1
ATOM 1083 C C . HIS A 1 137 ? 14.253 6.758 3.537 1.00 80.62 137 HIS A C 1
ATOM 1085 O O . HIS A 1 137 ? 15.349 6.335 3.892 1.00 80.62 137 HIS A O 1
ATOM 1091 N N . ASP A 1 138 ? 13.213 5.955 3.307 1.00 74.75 138 ASP A N 1
ATOM 1092 C CA . ASP A 1 138 ? 13.266 4.501 3.455 1.00 74.75 138 ASP A CA 1
ATOM 1093 C C . ASP A 1 138 ? 13.995 3.821 2.277 1.00 74.75 138 ASP A C 1
ATOM 1095 O O . ASP A 1 138 ? 14.174 2.604 2.264 1.00 74.75 138 ASP A O 1
ATOM 1099 N N . GLY A 1 139 ? 14.432 4.593 1.270 1.00 74.19 139 GLY A N 1
ATOM 1100 C CA . GLY A 1 139 ? 15.066 4.081 0.051 1.00 74.19 139 GLY A CA 1
ATOM 1101 C C . GLY A 1 139 ? 14.069 3.534 -0.978 1.00 74.19 139 GLY A C 1
ATOM 1102 O O . GLY A 1 139 ? 14.477 2.906 -1.959 1.00 74.19 139 GLY A O 1
ATOM 1103 N N . PHE A 1 140 ? 12.776 3.782 -0.759 1.00 73.25 140 PHE A N 1
ATOM 1104 C CA . PHE A 1 140 ? 11.672 3.393 -1.632 1.00 73.25 140 PHE A CA 1
ATOM 1105 C C . PHE A 1 140 ? 11.018 4.622 -2.249 1.00 73.25 140 PHE A C 1
ATOM 1107 O O . PHE A 1 140 ? 10.859 5.653 -1.599 1.00 73.25 140 PHE A O 1
ATOM 1114 N N . GLY A 1 141 ? 10.629 4.509 -3.513 1.00 72.94 141 GLY A N 1
ATOM 1115 C CA . GLY A 1 141 ? 9.841 5.521 -4.193 1.00 72.94 141 GLY A CA 1
ATOM 1116 C C . GLY A 1 141 ? 8.857 4.887 -5.160 1.00 72.94 141 GLY A C 1
ATOM 1117 O O . GLY A 1 141 ? 9.069 3.791 -5.677 1.00 72.94 141 GLY A O 1
ATOM 1118 N N . ILE A 1 142 ? 7.781 5.609 -5.434 1.00 74.94 142 ILE A N 1
ATOM 1119 C CA . ILE A 1 142 ? 6.844 5.244 -6.485 1.00 74.94 142 ILE A CA 1
ATOM 1120 C C . ILE A 1 142 ? 6.998 6.269 -7.606 1.00 74.94 142 ILE A C 1
ATOM 1122 O O . ILE A 1 142 ? 6.841 7.464 -7.367 1.00 74.94 142 ILE A O 1
ATOM 1126 N N . GLN A 1 143 ? 7.389 5.817 -8.800 1.00 68.75 143 GLN A N 1
ATOM 1127 C CA . GLN A 1 143 ? 7.501 6.697 -9.971 1.00 68.75 143 GLN A CA 1
ATOM 1128 C C . GLN A 1 143 ? 6.176 6.827 -10.717 1.00 68.75 143 GLN A C 1
ATOM 1130 O O . GLN A 1 143 ? 5.891 7.895 -11.250 1.00 68.75 143 GLN A O 1
ATOM 1135 N N . GLU A 1 144 ? 5.378 5.760 -10.753 1.00 71.56 144 GLU A N 1
ATOM 1136 C CA . GLU A 1 144 ? 4.156 5.709 -11.549 1.00 71.56 144 GLU A CA 1
ATOM 1137 C C . GLU A 1 144 ? 2.922 5.567 -10.660 1.00 71.56 144 GLU A C 1
ATOM 1139 O O . GLU A 1 144 ? 2.835 4.668 -9.821 1.00 71.56 144 GLU A O 1
ATOM 1144 N N . GLN A 1 145 ? 1.961 6.471 -10.861 1.00 78.62 145 GLN A N 1
ATOM 1145 C CA . GLN A 1 145 ? 0.635 6.370 -10.262 1.00 78.62 145 GLN A CA 1
ATOM 1146 C C . GLN A 1 145 ? -0.203 5.352 -11.033 1.00 78.62 145 GLN A C 1
ATOM 1148 O O . GLN A 1 145 ? -0.107 5.248 -12.255 1.00 78.62 145 GLN A O 1
ATOM 1153 N N . GLY A 1 146 ? -1.064 4.634 -10.322 1.00 87.12 146 GLY A N 1
ATOM 1154 C CA . GLY A 1 146 ? -1.964 3.662 -10.929 1.00 87.12 146 GLY A CA 1
ATOM 1155 C C . GLY A 1 146 ? -2.168 2.441 -10.054 1.00 87.12 146 GLY A C 1
ATOM 1156 O O . GLY A 1 146 ? -1.616 2.345 -8.958 1.00 87.12 146 GLY A O 1
ATOM 1157 N N . CYS A 1 147 ? -2.971 1.512 -10.562 1.00 91.00 147 CYS A N 1
ATOM 1158 C CA . CYS A 1 147 ? -3.333 0.292 -9.862 1.00 91.00 147 CYS A CA 1
ATOM 1159 C C . CYS A 1 147 ? -2.842 -0.939 -10.620 1.00 91.00 147 CYS A C 1
ATOM 1161 O O . CYS A 1 147 ? -2.978 -1.013 -11.841 1.00 91.00 147 CYS A O 1
ATOM 1163 N N . LEU A 1 148 ? -2.316 -1.915 -9.885 1.00 91.12 148 LEU A N 1
ATOM 1164 C CA . LEU A 1 148 ? -1.901 -3.213 -10.403 1.00 91.12 148 LEU A CA 1
ATOM 1165 C C . LEU A 1 148 ? -2.662 -4.333 -9.721 1.00 91.12 148 LEU A C 1
ATOM 1167 O O . LEU A 1 148 ? -2.980 -4.260 -8.534 1.00 91.12 148 LEU A O 1
ATOM 1171 N N . LYS A 1 149 ? -2.909 -5.398 -10.481 1.00 92.75 149 LYS A N 1
ATOM 1172 C CA . LYS A 1 149 ? -3.409 -6.645 -9.916 1.00 92.75 149 LYS A CA 1
ATOM 1173 C C . LYS A 1 149 ? -2.311 -7.328 -9.114 1.00 92.75 149 LYS A C 1
ATOM 1175 O O . LYS A 1 149 ? -1.124 -7.154 -9.385 1.00 92.75 149 LYS A O 1
ATOM 1180 N N . ARG A 1 150 ? -2.714 -8.186 -8.181 1.00 90.94 150 ARG A N 1
ATOM 1181 C CA . ARG A 1 150 ? -1.800 -8.950 -7.324 1.00 90.94 150 ARG A CA 1
ATOM 1182 C C . ARG A 1 150 ? -0.712 -9.719 -8.066 1.00 90.94 150 ARG A C 1
ATOM 1184 O O . ARG A 1 150 ? 0.404 -9.783 -7.570 1.00 90.94 150 ARG A O 1
ATOM 1191 N N . ALA A 1 151 ? -1.015 -10.257 -9.245 1.00 88.75 151 ALA A N 1
ATOM 1192 C CA . ALA A 1 151 ? -0.046 -10.994 -10.058 1.00 88.75 151 ALA A CA 1
ATOM 1193 C C . ALA A 1 151 ? 1.035 -10.100 -10.705 1.00 88.75 151 ALA A C 1
ATOM 1195 O O . ALA A 1 151 ? 2.128 -10.579 -10.999 1.00 88.75 151 ALA A O 1
ATOM 1196 N N . ASP A 1 152 ? 0.739 -8.814 -10.904 1.00 86.44 152 ASP A N 1
ATOM 1197 C CA . ASP A 1 152 ? 1.597 -7.866 -11.631 1.00 86.44 152 ASP A CA 1
ATOM 1198 C C . ASP A 1 152 ? 2.361 -6.924 -10.687 1.00 86.44 152 ASP A C 1
ATOM 1200 O O . ASP A 1 152 ? 3.247 -6.177 -11.100 1.00 86.44 152 ASP A O 1
ATOM 1204 N N . ALA A 1 153 ? 2.006 -6.947 -9.405 1.00 87.94 153 ALA A N 1
ATOM 1205 C CA . ALA A 1 153 ? 2.497 -6.049 -8.379 1.00 87.94 153 ALA A CA 1
ATOM 1206 C C . ALA A 1 153 ? 3.906 -6.425 -7.901 1.00 87.94 153 ALA A C 1
ATOM 1208 O O . ALA A 1 153 ? 4.087 -7.222 -6.974 1.00 87.94 153 ALA A O 1
ATOM 1209 N N . LYS A 1 154 ? 4.916 -5.792 -8.502 1.00 84.75 154 LYS A N 1
ATOM 1210 C CA . LYS A 1 154 ? 6.328 -5.997 -8.165 1.00 84.75 154 LYS A CA 1
ATOM 1211 C C . LYS A 1 154 ? 7.049 -4.675 -7.919 1.00 84.75 154 LYS A C 1
ATOM 1213 O O . LYS A 1 154 ? 6.817 -3.674 -8.592 1.00 84.75 154 LYS A O 1
ATOM 1218 N N . PHE A 1 155 ? 7.975 -4.687 -6.970 1.00 77.69 155 PHE A N 1
ATOM 1219 C CA . PHE A 1 155 ? 9.014 -3.675 -6.860 1.00 77.69 155 PHE A CA 1
ATOM 1220 C C . PHE A 1 155 ? 10.227 -4.084 -7.677 1.00 77.69 155 PHE A C 1
ATOM 1222 O O . PHE A 1 155 ? 10.660 -5.230 -7.601 1.00 77.69 155 PHE A O 1
ATOM 1229 N N . THR A 1 156 ? 10.807 -3.120 -8.382 1.00 75.94 156 THR A N 1
ATOM 1230 C CA . THR A 1 156 ? 12.073 -3.283 -9.100 1.00 75.94 156 THR A CA 1
ATOM 1231 C C . THR A 1 156 ? 13.119 -2.338 -8.507 1.00 75.94 156 THR A C 1
ATOM 1233 O O . THR A 1 156 ? 12.781 -1.270 -8.001 1.00 75.94 156 THR A O 1
ATOM 1236 N N . TYR A 1 157 ? 14.394 -2.707 -8.521 1.00 72.19 157 TYR A N 1
ATOM 1237 C CA . TYR A 1 157 ? 15.503 -1.835 -8.151 1.00 72.19 157 TYR A CA 1
ATOM 1238 C C . TYR A 1 157 ? 16.234 -1.405 -9.417 1.00 72.19 157 TYR A C 1
ATOM 1240 O O . TYR A 1 157 ? 16.768 -2.232 -10.145 1.00 72.19 157 TYR A O 1
ATOM 1248 N N . ASP A 1 158 ? 16.270 -0.104 -9.688 1.00 70.56 158 ASP A N 1
ATOM 1249 C CA . ASP A 1 158 ? 16.822 0.431 -10.940 1.00 70.56 158 ASP A CA 1
ATOM 1250 C C . ASP A 1 158 ? 18.309 0.822 -10.854 1.00 70.56 158 ASP A C 1
ATOM 1252 O O . ASP A 1 158 ? 18.830 1.495 -11.742 1.00 70.56 158 ASP A O 1
ATOM 1256 N N . GLY A 1 159 ? 18.997 0.425 -9.779 1.00 65.38 159 GLY A N 1
ATOM 1257 C CA . GLY A 1 159 ? 20.383 0.812 -9.500 1.00 65.38 159 GLY A CA 1
ATOM 1258 C C . GLY A 1 159 ? 20.520 2.066 -8.633 1.00 65.38 159 GLY A C 1
ATOM 1259 O O . GLY A 1 159 ? 21.573 2.270 -8.032 1.00 65.38 159 GLY A O 1
ATOM 1260 N N . PHE A 1 160 ? 19.465 2.879 -8.503 1.00 61.69 160 PHE A N 1
ATOM 1261 C CA . PHE A 1 160 ? 19.474 4.095 -7.683 1.00 61.69 160 PHE A CA 1
ATOM 1262 C C . PHE A 1 160 ? 18.364 4.107 -6.634 1.00 61.69 160 PHE A C 1
ATOM 1264 O O . PHE A 1 160 ? 18.561 4.637 -5.539 1.00 61.69 160 PHE A O 1
ATOM 1271 N N . ARG A 1 161 ? 17.191 3.552 -6.952 1.00 65.19 161 ARG A N 1
ATOM 1272 C CA . ARG A 1 161 ? 16.007 3.538 -6.088 1.00 65.19 161 ARG A CA 1
ATOM 1273 C C . ARG A 1 161 ? 15.234 2.236 -6.256 1.00 65.19 161 ARG A C 1
ATOM 1275 O O . ARG A 1 161 ? 15.308 1.558 -7.278 1.00 65.19 161 ARG A O 1
ATOM 1282 N N . LYS A 1 162 ? 14.457 1.897 -5.231 1.00 67.88 162 LYS A N 1
ATOM 1283 C CA . LYS A 1 162 ? 13.434 0.852 -5.315 1.00 67.88 162 LYS A CA 1
ATOM 1284 C C . LYS A 1 162 ? 12.183 1.510 -5.867 1.00 67.88 162 LYS A C 1
ATOM 1286 O O . LYS A 1 162 ? 11.657 2.420 -5.230 1.00 67.88 162 LYS A O 1
ATOM 1291 N N . VAL A 1 163 ? 11.782 1.107 -7.064 1.00 66.94 163 VAL A N 1
ATOM 1292 C CA . VAL A 1 163 ? 10.735 1.739 -7.859 1.00 66.94 163 VAL A CA 1
ATOM 1293 C C . VAL A 1 163 ? 9.597 0.757 -8.085 1.00 66.94 163 VAL A C 1
ATOM 1295 O O . VAL A 1 163 ? 9.788 -0.364 -8.564 1.00 66.94 163 VAL A O 1
ATOM 1298 N N . TRP A 1 164 ? 8.394 1.200 -7.739 1.00 70.19 164 TRP A N 1
ATOM 1299 C CA . TRP A 1 164 ? 7.162 0.579 -8.206 1.00 70.19 164 TRP A CA 1
ATOM 1300 C C . TRP A 1 164 ? 7.013 0.843 -9.705 1.00 70.19 164 TRP A C 1
ATOM 1302 O O . TRP A 1 164 ? 6.895 2.006 -10.105 1.00 70.19 164 TRP A O 1
ATOM 1312 N N . ARG A 1 165 ? 7.049 -0.216 -10.519 1.00 66.19 165 ARG A N 1
ATOM 1313 C CA . ARG A 1 165 ? 6.760 -0.142 -11.953 1.00 66.19 165 ARG A CA 1
ATOM 1314 C C . ARG A 1 165 ? 5.682 -1.164 -12.305 1.00 66.19 165 ARG A C 1
ATOM 1316 O O . ARG A 1 165 ? 5.784 -2.304 -11.850 1.00 66.19 165 ARG A O 1
ATOM 1323 N N . PRO A 1 166 ? 4.684 -0.803 -13.125 1.00 57.62 166 PRO A N 1
ATOM 1324 C CA . PRO A 1 166 ? 3.849 -1.799 -13.774 1.00 57.62 166 PRO A CA 1
ATOM 1325 C C . PRO A 1 166 ? 4.737 -2.772 -14.549 1.00 57.62 166 PRO A C 1
ATOM 1327 O O . PRO A 1 166 ? 5.690 -2.357 -15.213 1.00 57.62 166 PRO A O 1
ATOM 1330 N N . ALA A 1 167 ? 4.441 -4.071 -14.456 1.00 54.62 167 ALA A N 1
ATOM 1331 C CA . ALA A 1 167 ? 5.056 -5.055 -15.332 1.00 54.62 167 ALA A CA 1
ATOM 1332 C C . ALA A 1 167 ? 4.797 -4.610 -16.778 1.00 54.62 167 ALA A C 1
ATOM 1334 O O . ALA A 1 167 ? 3.647 -4.566 -17.216 1.00 54.62 167 ALA A O 1
ATOM 1335 N N . VAL A 1 168 ? 5.848 -4.209 -17.499 1.00 50.91 168 VAL A N 1
ATOM 1336 C CA . VAL A 1 168 ? 5.722 -3.822 -18.905 1.00 50.91 168 VAL A CA 1
ATOM 1337 C C . VAL A 1 168 ? 5.229 -5.061 -19.653 1.00 50.91 168 VAL A C 1
ATOM 1339 O O . VAL A 1 168 ? 5.951 -6.063 -19.687 1.00 50.91 168 VAL A O 1
ATOM 1342 N N . PRO A 1 169 ? 4.024 -5.054 -20.246 1.00 40.97 169 PRO A N 1
ATOM 1343 C CA . PRO A 1 169 ? 3.577 -6.193 -21.023 1.00 40.97 169 PRO A CA 1
ATOM 1344 C C . PRO A 1 169 ? 4.459 -6.266 -22.276 1.00 40.97 169 PRO A C 1
ATOM 1346 O O . PRO A 1 169 ? 4.375 -5.386 -23.130 1.00 40.97 169 PRO A O 1
ATOM 1349 N N . GLY A 1 170 ? 5.312 -7.291 -22.391 1.00 40.06 170 GLY A N 1
ATOM 1350 C CA . GLY A 1 170 ? 5.978 -7.620 -23.660 1.00 40.06 170 GLY A CA 1
ATOM 1351 C C . GLY A 1 170 ? 7.508 -7.580 -23.721 1.00 40.06 170 GLY A C 1
ATOM 1352 O O . GLY A 1 170 ? 8.035 -7.392 -24.813 1.00 40.06 170 GLY A O 1
ATOM 1353 N N . VAL A 1 171 ? 8.235 -7.797 -22.620 1.00 36.91 171 VAL A N 1
ATOM 1354 C CA . VAL A 1 171 ? 9.666 -8.156 -22.699 1.00 36.91 171 VAL A CA 1
ATOM 1355 C C . VAL A 1 171 ? 9.858 -9.552 -22.107 1.00 36.91 171 VAL A C 1
ATOM 1357 O O . VAL A 1 171 ? 10.110 -9.711 -20.916 1.00 36.91 171 VAL A O 1
ATOM 1360 N N . GLY A 1 172 ? 9.655 -10.559 -22.953 1.00 36.31 172 GLY A N 1
ATOM 1361 C CA . GLY A 1 172 ? 9.925 -11.976 -22.721 1.00 36.31 172 GLY A CA 1
ATOM 1362 C C . GLY A 1 172 ? 10.379 -12.619 -24.020 1.00 36.31 172 GLY A C 1
ATOM 1363 O O . GLY A 1 172 ? 9.977 -12.099 -25.088 1.00 36.31 172 GLY A O 1
#

Radius of gyration: 33.64 Å; Cα contacts (8 Å, |Δi|>4): 208; chains: 1; bounding box: 79×60×98 Å

pLDDT: mean 75.91, std 17.01, range [36.31, 97.62]

Mean predicted aligned error: 13.74 Å

Nearest PDB structures (foldseek):
  6xq6-assembly1_B-4  TM=3.522E-01  e=9.038E-01  Homo sapiens
  3gxz-assembly1_B  TM=3.339E-01  e=2.821E+00  Nostoc ellipsosporum
  3lhc-assembly1_A-2  TM=3.316E-01  e=3.869E+00  Nostoc ellipsosporum
  1lom-assembly1_A-2  TM=3.268E-01  e=3.632E+00  Nostoc ellipsosporum
  3s3z-assembly1_A  TM=2.707E-01  e=2.821E+00  Nostoc ellipsosporum

Organism: NCBI:txid1510150

Solvent-accessible surface area (backbone atoms only — not comparable to full-atom values): 10481 Å² total; per-residue (Å²): 132,88,83,92,82,88,85,81,89,81,90,81,91,78,92,75,78,93,71,86,72,82,79,75,91,68,61,65,69,56,52,52,53,52,51,53,51,51,51,52,52,51,52,50,50,54,51,51,53,50,52,54,53,53,48,54,55,51,51,46,54,49,50,50,52,53,38,34,73,70,44,89,33,41,37,56,42,64,82,67,51,81,67,84,53,45,37,38,29,45,44,44,44,82,69,54,68,46,73,41,77,93,60,73,42,74,45,70,61,84,40,68,84,51,97,50,39,36,28,39,40,34,23,28,94,87,52,54,72,52,74,50,64,53,37,47,88,77,53,39,47,69,82,57,78,52,72,36,45,47,94,48,36,34,38,36,47,78,88,84,46,35,32,43,49,79,66,72,90,83,85,126

Sequence (172 aa):
MKQMIQGVNSESRSMDSLSEVTFTTISDGASLKIKNLLILCSMALITGIYLVWVWEVKSLISSLNDKIAKNDHEADFSQIVTKDWELVCSLHPYSGPLYLKQYDRVYEPQGYPDDGTWELLFIDVDGESFSITGSRHDGFGIQEQGCLKRADAKFTYDGFRKVWRPAVPGVG